Protein AF-A0A077EBC3-F1 (afdb_monomer_lite)

Sequence (87 aa):
MADIFVEMAIYDGALNINPQANMEGTSKYILQQHKITGTVFMDSYNYYLSQKQMESIFDSAEKKLMKKDPKLEAYIKKKNKGTEVPK

Organism: NCBI:txid1338011

Structure (mmCIF, N/CA/C/O backbone):
data_AF-A0A077EBC3-F1
#
_entry.id   AF-A0A077EBC3-F1
#
loop_
_atom_site.group_PDB
_atom_site.id
_atom_site.type_symbol
_atom_site.label_atom_id
_atom_site.label_alt_id
_atom_site.label_comp_id
_atom_site.label_asym_id
_atom_site.label_entity_id
_atom_site.label_seq_id
_atom_site.pdbx_PDB_ins_code
_atom_site.Cartn_x
_atom_site.Car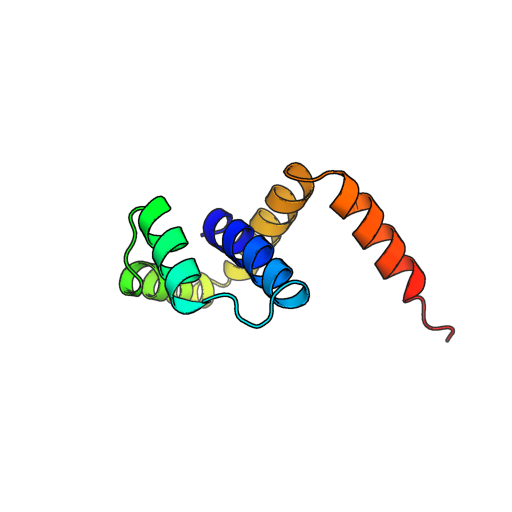tn_y
_atom_site.Cartn_z
_atom_site.occupancy
_atom_site.B_iso_or_equiv
_atom_site.auth_seq_id
_atom_site.auth_comp_id
_atom_site.auth_asym_id
_atom_site.auth_atom_id
_atom_site.pdbx_PDB_model_num
ATOM 1 N N . MET A 1 1 ? -6.360 -1.532 -0.401 1.00 91.38 1 MET A N 1
ATOM 2 C CA . MET A 1 1 ? -5.066 -1.654 0.308 1.00 91.38 1 MET A CA 1
ATOM 3 C C . MET A 1 1 ? -3.964 -2.186 -0.600 1.00 91.38 1 MET A C 1
ATOM 5 O O . MET A 1 1 ? -3.006 -1.464 -0.816 1.00 91.38 1 MET A O 1
ATOM 9 N N . ALA A 1 2 ? -4.102 -3.380 -1.194 1.00 95.56 2 ALA A N 1
ATOM 10 C CA . ALA A 1 2 ? -3.082 -3.917 -2.107 1.00 95.56 2 ALA A CA 1
ATOM 11 C C . ALA A 1 2 ? -2.713 -2.954 -3.259 1.00 95.56 2 ALA A C 1
ATOM 13 O O . ALA A 1 2 ? -1.536 -2.762 -3.526 1.00 95.56 2 ALA A O 1
ATOM 14 N N . ASP A 1 3 ? -3.691 -2.293 -3.892 1.00 93.75 3 ASP A N 1
ATOM 15 C CA . ASP A 1 3 ? -3.425 -1.312 -4.964 1.00 93.75 3 ASP A CA 1
ATOM 16 C C . ASP A 1 3 ? -2.635 -0.088 -4.479 1.00 93.75 3 ASP A C 1
ATOM 18 O O . ASP A 1 3 ? -1.728 0.372 -5.163 1.00 93.75 3 ASP A O 1
ATOM 22 N N . ILE A 1 4 ? -2.918 0.377 -3.259 1.00 94.69 4 ILE A N 1
ATOM 23 C CA . ILE A 1 4 ? -2.185 1.479 -2.626 1.00 94.69 4 ILE A CA 1
ATOM 24 C C . ILE A 1 4 ? -0.721 1.077 -2.415 1.00 94.69 4 ILE A C 1
ATOM 26 O O . ILE A 1 4 ? 0.170 1.851 -2.742 1.00 94.69 4 ILE A O 1
ATOM 30 N N . PHE A 1 5 ? -0.459 -0.151 -1.949 1.00 93.81 5 PHE A N 1
ATOM 31 C CA . PHE A 1 5 ? 0.908 -0.663 -1.809 1.00 93.81 5 PHE A CA 1
ATOM 32 C C . PHE A 1 5 ? 1.630 -0.823 -3.152 1.00 93.81 5 PHE A C 1
ATOM 34 O O . PHE A 1 5 ? 2.815 -0.515 -3.231 1.00 93.81 5 PHE A O 1
ATOM 41 N N . VAL A 1 6 ? 0.938 -1.250 -4.215 1.00 92.75 6 VAL A N 1
ATOM 42 C CA . VAL A 1 6 ? 1.516 -1.311 -5.571 1.00 92.75 6 VAL A CA 1
ATOM 43 C C . VAL A 1 6 ? 1.954 0.074 -6.037 1.00 92.75 6 VAL A C 1
ATOM 45 O O . VAL A 1 6 ? 3.066 0.236 -6.532 1.00 92.75 6 VAL A O 1
ATOM 48 N N . GLU A 1 7 ? 1.089 1.076 -5.891 1.00 91.12 7 GLU A N 1
ATOM 49 C CA . GLU A 1 7 ? 1.402 2.447 -6.296 1.00 91.12 7 GLU A CA 1
ATOM 50 C C . GLU A 1 7 ? 2.530 3.037 -5.447 1.00 91.12 7 GLU A C 1
ATOM 52 O O . GLU A 1 7 ? 3.485 3.576 -6.006 1.00 91.12 7 GLU A O 1
ATOM 57 N N . MET A 1 8 ? 2.483 2.859 -4.124 1.00 90.12 8 MET A N 1
ATOM 58 C CA . MET A 1 8 ? 3.554 3.291 -3.222 1.00 90.12 8 MET A CA 1
ATOM 59 C C . MET A 1 8 ? 4.897 2.646 -3.587 1.00 90.12 8 MET A C 1
ATOM 61 O O . MET A 1 8 ? 5.888 3.359 -3.669 1.00 90.12 8 MET A O 1
ATOM 65 N N . ALA A 1 9 ? 4.938 1.343 -3.885 1.00 87.06 9 ALA A N 1
ATOM 66 C CA . ALA A 1 9 ? 6.169 0.647 -4.268 1.00 87.06 9 ALA A CA 1
ATOM 67 C C . ALA A 1 9 ? 6.761 1.156 -5.596 1.00 87.06 9 ALA A C 1
ATOM 69 O O . ALA A 1 9 ? 7.978 1.269 -5.736 1.00 87.06 9 ALA A O 1
ATOM 70 N N . ILE A 1 10 ? 5.914 1.497 -6.573 1.00 85.06 10 ILE A N 1
ATOM 71 C CA . ILE A 1 10 ? 6.365 2.087 -7.843 1.00 85.06 10 ILE A CA 1
ATOM 72 C C . ILE A 1 10 ? 7.013 3.455 -7.600 1.00 85.06 10 ILE A C 1
ATOM 74 O O . ILE A 1 10 ? 8.062 3.754 -8.171 1.00 85.06 10 ILE A O 1
ATOM 78 N N . TYR A 1 11 ? 6.402 4.276 -6.746 1.00 82.94 11 TYR A N 1
ATOM 79 C CA . TYR A 1 11 ? 6.926 5.598 -6.414 1.00 82.94 11 TYR A CA 1
ATOM 80 C C . TYR A 1 11 ? 8.161 5.551 -5.511 1.00 82.94 11 TYR A C 1
ATOM 82 O O . TYR A 1 11 ? 9.072 6.352 -5.703 1.00 82.94 11 TYR A O 1
ATOM 90 N N . ASP A 1 12 ? 8.238 4.603 -4.580 1.00 79.56 12 ASP A N 1
ATOM 91 C CA . ASP A 1 12 ? 9.441 4.358 -3.780 1.00 79.56 12 ASP A CA 1
ATOM 92 C C . ASP A 1 12 ? 10.628 3.975 -4.673 1.00 79.56 12 ASP A C 1
ATOM 94 O O . ASP A 1 12 ? 11.717 4.537 -4.566 1.00 79.56 12 ASP A O 1
ATOM 98 N N . GLY A 1 13 ? 10.380 3.138 -5.686 1.00 71.69 13 GLY A N 1
ATOM 99 C CA . GLY A 1 13 ? 11.348 2.853 -6.742 1.00 71.69 13 GLY A CA 1
ATOM 100 C C . GLY A 1 13 ? 11.879 4.113 -7.441 1.00 71.69 13 GLY A C 1
ATOM 101 O O . GLY A 1 13 ? 13.065 4.168 -7.772 1.00 71.69 13 GLY A O 1
ATOM 102 N N . ALA A 1 14 ? 11.044 5.144 -7.609 1.00 71.50 14 ALA A N 1
ATOM 103 C CA . ALA A 1 14 ? 11.436 6.406 -8.229 1.00 71.50 14 ALA A CA 1
ATOM 104 C C . ALA A 1 14 ? 12.382 7.254 -7.358 1.00 71.50 14 ALA A C 1
ATOM 106 O O . ALA A 1 14 ? 13.134 8.044 -7.930 1.00 71.50 14 ALA A O 1
ATOM 107 N N . LEU A 1 15 ? 12.441 7.065 -6.029 1.00 68.25 15 LEU A N 1
ATOM 108 C CA . LEU A 1 15 ? 13.464 7.720 -5.190 1.00 68.25 15 LEU A CA 1
ATOM 109 C C . LEU A 1 15 ? 14.879 7.286 -5.546 1.00 68.25 15 LEU A C 1
ATOM 111 O O . LEU A 1 15 ? 15.805 8.089 -5.455 1.00 68.25 15 LEU A O 1
ATOM 115 N N . ASN A 1 16 ? 15.050 6.041 -5.997 1.00 72.38 16 ASN A N 1
ATOM 116 C CA . ASN A 1 16 ? 16.352 5.557 -6.458 1.00 72.38 16 ASN A CA 1
ATOM 117 C C . ASN A 1 16 ? 16.833 6.297 -7.717 1.00 72.38 16 ASN A C 1
ATOM 119 O O . ASN A 1 16 ? 18.020 6.277 -8.025 1.00 72.38 16 ASN A O 1
ATOM 123 N N . ILE A 1 17 ? 15.914 6.936 -8.449 1.00 74.94 17 ILE A N 1
ATOM 124 C CA . ILE A 1 17 ? 16.201 7.716 -9.656 1.00 74.94 17 ILE A CA 1
ATOM 125 C C . ILE A 1 17 ? 16.280 9.210 -9.316 1.00 74.94 17 ILE A C 1
ATOM 127 O O . ILE A 1 17 ? 17.172 9.906 -9.794 1.00 74.94 17 ILE A O 1
ATOM 131 N N . ASN A 1 18 ? 15.360 9.705 -8.483 1.00 76.12 18 ASN A N 1
ATOM 132 C CA . ASN A 1 18 ? 15.311 11.089 -8.029 1.00 76.12 18 ASN A CA 1
ATOM 133 C C . ASN A 1 18 ? 15.133 11.167 -6.499 1.00 76.12 18 ASN A C 1
ATOM 135 O O . ASN A 1 18 ? 13.999 11.187 -6.012 1.00 76.12 18 ASN A O 1
ATOM 139 N N . PRO A 1 19 ? 16.233 11.311 -5.741 1.00 77.69 19 PRO A N 1
ATOM 140 C CA . PRO A 1 19 ? 16.191 11.429 -4.282 1.00 77.69 19 PRO A CA 1
ATOM 141 C C . PRO A 1 19 ? 15.450 12.670 -3.762 1.00 77.69 19 PRO A C 1
ATOM 143 O O . PRO A 1 19 ? 15.088 12.714 -2.592 1.00 77.69 19 PRO A O 1
ATOM 146 N N . GLN A 1 20 ? 15.228 13.683 -4.608 1.00 79.19 20 GLN A N 1
ATOM 147 C CA . GLN A 1 20 ? 14.489 14.903 -4.257 1.00 79.19 20 GLN A CA 1
ATOM 148 C C . GLN A 1 20 ? 12.972 14.757 -4.466 1.00 79.19 20 GLN A C 1
ATOM 150 O O . GLN A 1 20 ? 12.234 15.737 -4.349 1.00 79.19 20 GLN A O 1
ATOM 155 N N . ALA A 1 21 ? 12.479 13.565 -4.826 1.00 77.00 21 ALA A N 1
ATOM 156 C CA . ALA A 1 21 ? 11.050 13.357 -5.018 1.00 77.00 21 ALA A CA 1
ATOM 157 C C . ALA A 1 21 ? 10.282 13.528 -3.694 1.00 77.00 21 ALA A C 1
ATOM 159 O O . ALA A 1 21 ? 10.640 12.979 -2.652 1.00 77.00 21 ALA A O 1
ATOM 160 N N . ASN A 1 22 ? 9.193 14.298 -3.746 1.00 80.62 22 ASN A N 1
ATOM 161 C CA . ASN A 1 22 ? 8.375 14.605 -2.577 1.00 80.62 22 ASN A CA 1
ATOM 162 C C . ASN A 1 22 ? 7.488 13.406 -2.190 1.00 80.62 22 ASN A C 1
ATOM 164 O O . ASN A 1 22 ? 6.396 13.211 -2.735 1.00 80.62 22 ASN A O 1
ATOM 168 N N . MET A 1 23 ? 7.960 12.622 -1.223 1.00 78.62 23 MET A N 1
ATOM 169 C CA . MET A 1 23 ? 7.270 11.447 -0.679 1.00 78.62 23 MET A CA 1
ATOM 170 C C . MET A 1 23 ? 5.938 11.773 0.007 1.00 78.62 23 MET A C 1
ATOM 172 O O . MET A 1 23 ? 4.959 11.037 -0.137 1.00 78.62 23 MET A O 1
ATOM 176 N N . GLU A 1 24 ? 5.860 12.899 0.713 1.00 83.00 24 GLU A N 1
ATOM 177 C CA . GLU A 1 24 ? 4.637 13.310 1.406 1.00 83.00 24 GLU A CA 1
ATOM 178 C C . GLU A 1 24 ? 3.538 13.694 0.404 1.00 83.00 24 GLU A C 1
ATOM 180 O O . GLU A 1 24 ? 2.405 13.222 0.488 1.00 83.00 24 GLU A O 1
ATOM 185 N N . GLY A 1 25 ? 3.889 14.483 -0.614 1.00 85.38 25 GLY A N 1
ATOM 186 C CA . GLY A 1 25 ? 2.976 14.830 -1.702 1.00 85.38 25 GLY A CA 1
ATOM 187 C C . GLY A 1 25 ? 2.510 13.600 -2.480 1.00 85.38 25 GLY A C 1
ATOM 188 O O . GLY A 1 25 ? 1.335 13.490 -2.823 1.00 85.38 25 GLY A O 1
ATOM 189 N N . THR A 1 26 ? 3.414 12.645 -2.698 1.00 85.69 26 THR A N 1
ATOM 190 C CA . THR A 1 26 ? 3.124 11.401 -3.418 1.00 85.69 26 THR A CA 1
ATOM 191 C C . THR A 1 26 ? 2.177 10.496 -2.637 1.00 85.69 26 THR A C 1
ATOM 193 O O . THR A 1 26 ? 1.159 10.060 -3.172 1.00 85.69 26 THR A O 1
ATOM 196 N N . SER A 1 27 ? 2.456 10.251 -1.356 1.00 87.31 27 SER A N 1
ATOM 197 C CA . SER A 1 27 ? 1.572 9.449 -0.505 1.00 87.31 27 SER A CA 1
ATOM 198 C C . SER A 1 27 ? 0.189 10.095 -0.377 1.00 87.31 27 SER A C 1
ATOM 200 O O . SER A 1 27 ? -0.821 9.414 -0.556 1.00 87.31 27 SER A O 1
ATOM 202 N N . LYS A 1 28 ? 0.116 11.420 -0.195 1.00 90.75 28 LYS A N 1
ATOM 203 C CA . LYS A 1 28 ? -1.153 12.164 -0.194 1.00 90.75 28 LYS A CA 1
ATOM 204 C C . LYS A 1 28 ? -1.910 12.025 -1.518 1.00 90.75 28 LYS A C 1
ATOM 206 O O . LYS A 1 28 ? -3.118 11.799 -1.495 1.00 90.75 28 LYS A O 1
ATOM 211 N N . TYR A 1 29 ? -1.217 12.134 -2.651 1.00 91.44 29 TYR A N 1
ATOM 212 C CA . TYR A 1 29 ? -1.814 11.982 -3.978 1.00 91.44 29 TYR A CA 1
ATOM 213 C C . TYR A 1 29 ? -2.407 10.583 -4.184 1.00 91.44 29 TYR A C 1
ATOM 215 O O . TYR A 1 29 ? -3.563 10.474 -4.590 1.00 91.44 29 TYR A O 1
ATOM 223 N N . ILE A 1 30 ? -1.664 9.525 -3.842 1.00 93.69 30 ILE A N 1
ATOM 224 C CA . ILE A 1 30 ? -2.142 8.135 -3.929 1.00 93.69 30 ILE A CA 1
ATOM 225 C C . ILE A 1 30 ? -3.423 7.972 -3.104 1.00 93.69 30 ILE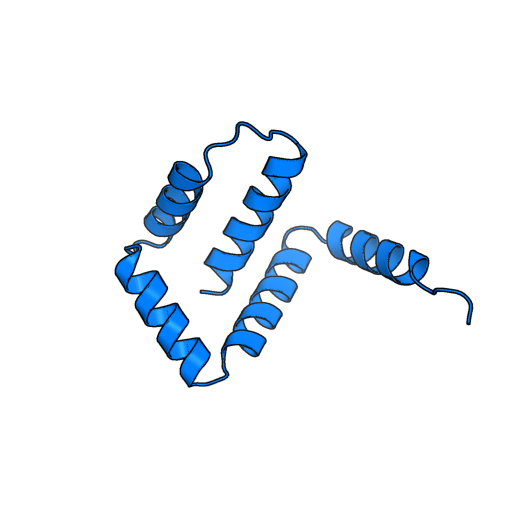 A C 1
ATOM 227 O O . ILE A 1 30 ? -4.449 7.530 -3.615 1.00 93.69 30 ILE A O 1
ATOM 231 N N . LEU A 1 31 ? -3.419 8.403 -1.840 1.00 94.75 31 LEU A N 1
ATOM 232 C CA . LEU A 1 31 ? -4.600 8.296 -0.976 1.00 94.75 31 LEU A CA 1
ATOM 233 C C . LEU A 1 31 ? -5.815 9.054 -1.546 1.00 94.75 31 LEU A C 1
ATOM 235 O O . LEU A 1 31 ? -6.935 8.541 -1.506 1.00 94.75 31 LEU A O 1
ATOM 239 N N . GLN A 1 32 ? -5.596 10.229 -2.148 1.00 94.75 32 GLN A N 1
ATOM 240 C CA . GLN A 1 32 ? -6.646 10.994 -2.827 1.00 94.75 32 GLN A CA 1
ATOM 241 C C . GLN A 1 32 ? -7.227 10.261 -4.044 1.00 94.75 32 GLN A C 1
ATOM 243 O O . GLN A 1 32 ? -8.447 10.269 -4.210 1.00 94.75 32 GLN A O 1
ATOM 248 N N . GLN A 1 33 ? -6.400 9.600 -4.865 1.00 94.94 33 GLN A N 1
ATOM 249 C CA . GLN A 1 33 ? -6.884 8.791 -5.997 1.00 94.94 33 GLN A CA 1
ATOM 250 C C . GLN A 1 33 ? -7.787 7.643 -5.530 1.00 94.94 33 GLN A C 1
ATOM 252 O O . GLN A 1 33 ? -8.802 7.343 -6.160 1.00 94.94 33 GLN A O 1
ATOM 257 N N . HIS A 1 34 ? -7.471 7.061 -4.372 1.00 95.12 34 HIS A N 1
ATOM 258 C CA . HIS A 1 34 ? -8.271 6.015 -3.731 1.00 95.12 34 HIS A CA 1
ATOM 259 C C . HIS A 1 34 ? -9.445 6.563 -2.899 1.00 95.12 34 HIS A C 1
ATOM 261 O O . HIS A 1 34 ? -10.184 5.781 -2.306 1.00 95.12 34 HIS A O 1
ATOM 267 N N . LYS A 1 35 ? -9.658 7.889 -2.878 1.00 95.81 35 LYS A N 1
ATOM 268 C CA . LYS A 1 35 ? -10.714 8.583 -2.116 1.00 95.81 35 LYS A CA 1
ATOM 269 C C . LYS A 1 35 ? -10.707 8.253 -0.618 1.00 95.81 35 LYS A C 1
ATOM 271 O O . LYS A 1 35 ? -11.763 8.173 0.008 1.00 95.81 35 LYS A O 1
ATOM 276 N N . ILE A 1 36 ? -9.522 8.080 -0.037 1.00 95.62 36 ILE A N 1
ATOM 277 C CA . ILE A 1 36 ? -9.344 7.795 1.390 1.00 95.62 36 ILE A CA 1
ATOM 278 C C . ILE A 1 36 ? -8.472 8.851 2.067 1.00 95.62 36 ILE A C 1
ATOM 280 O O . ILE A 1 36 ? -7.632 9.497 1.443 1.00 95.62 36 ILE A O 1
ATOM 284 N N . THR A 1 37 ? -8.669 9.024 3.371 1.00 95.44 37 THR A N 1
ATOM 285 C CA . THR A 1 37 ? -7.806 9.868 4.204 1.00 95.44 37 THR A CA 1
ATOM 286 C C . THR A 1 37 ? -6.645 9.052 4.772 1.00 95.44 37 THR A C 1
ATOM 288 O O . THR A 1 37 ? -6.707 7.822 4.837 1.00 95.44 37 THR A O 1
ATOM 291 N N . GLY A 1 38 ? -5.593 9.737 5.235 1.00 93.62 38 GLY A N 1
ATOM 292 C CA . GLY A 1 38 ? -4.483 9.086 5.942 1.00 93.62 38 GLY A CA 1
ATOM 293 C C . GLY A 1 38 ? -4.946 8.320 7.183 1.00 93.62 38 GLY A C 1
ATOM 294 O O . GLY A 1 38 ? -4.500 7.202 7.409 1.00 93.62 38 GLY A O 1
ATOM 295 N N . THR A 1 39 ? -5.909 8.867 7.930 1.00 96.38 39 THR A N 1
ATOM 296 C CA . THR A 1 39 ? -6.519 8.195 9.087 1.00 96.38 39 THR A CA 1
ATOM 297 C C . THR A 1 39 ? -7.191 6.883 8.687 1.00 96.38 39 THR A C 1
ATOM 299 O O . THR A 1 39 ? -6.865 5.844 9.245 1.00 96.38 39 THR A O 1
ATOM 302 N N . VAL A 1 40 ? -8.040 6.898 7.652 1.00 96.69 40 VAL A N 1
ATOM 303 C CA . VAL A 1 40 ? -8.738 5.692 7.166 1.00 96.69 40 VAL A CA 1
ATOM 304 C C . VAL A 1 40 ? -7.753 4.628 6.675 1.00 96.69 40 VAL A C 1
ATOM 306 O O . VAL A 1 40 ? -7.959 3.433 6.904 1.00 96.69 40 VAL A O 1
ATOM 309 N N . PHE A 1 41 ? -6.672 5.047 6.013 1.00 95.62 41 PHE A N 1
ATOM 310 C CA . PHE A 1 41 ? -5.593 4.142 5.629 1.00 95.62 41 PHE A CA 1
ATOM 311 C C . PHE A 1 41 ? -4.953 3.487 6.857 1.00 95.62 41 PHE A C 1
ATOM 313 O O . PHE A 1 41 ? -4.810 2.266 6.883 1.00 95.62 41 PHE A O 1
ATOM 320 N N . MET A 1 42 ? -4.615 4.274 7.879 1.00 96.31 42 MET A N 1
ATOM 321 C CA . MET A 1 42 ? -3.937 3.775 9.075 1.00 96.31 42 MET A CA 1
ATOM 322 C C . MET A 1 42 ? -4.828 2.870 9.926 1.00 96.31 42 MET A C 1
ATOM 324 O O . MET A 1 42 ? -4.372 1.826 10.392 1.00 96.31 42 MET A O 1
ATOM 328 N N . ASP A 1 43 ? -6.114 3.195 10.044 1.00 97.62 43 ASP A N 1
ATOM 329 C CA . ASP A 1 43 ? -7.106 2.340 10.700 1.00 97.62 43 ASP A CA 1
ATOM 330 C C . ASP A 1 43 ? -7.234 0.997 9.977 1.00 97.62 43 ASP A C 1
ATOM 332 O O . ASP A 1 43 ? -7.192 -0.065 10.599 1.00 97.62 43 ASP A O 1
ATOM 336 N N . SER A 1 44 ? -7.304 1.030 8.642 1.00 95.81 44 SER A N 1
ATOM 337 C CA . SER A 1 44 ? -7.345 -0.182 7.820 1.00 95.81 44 SER A CA 1
ATOM 338 C C . SER A 1 44 ? -6.061 -1.002 7.961 1.00 95.81 44 SER A C 1
ATOM 340 O O . SER A 1 44 ? -6.117 -2.224 8.074 1.00 95.81 44 SER A O 1
ATOM 342 N N . TYR A 1 45 ? -4.897 -0.348 7.968 1.00 95.81 45 TYR A N 1
ATOM 343 C CA . TYR A 1 45 ? -3.606 -1.005 8.156 1.00 95.81 45 TYR A CA 1
ATOM 344 C C . TYR A 1 45 ? -3.554 -1.739 9.501 1.00 95.81 45 TYR A C 1
ATOM 346 O O . TYR A 1 45 ? -3.270 -2.936 9.539 1.00 95.81 45 TYR A O 1
ATOM 354 N N . ASN A 1 46 ? -3.915 -1.053 10.588 1.00 97.12 46 ASN A N 1
ATOM 355 C CA . ASN A 1 46 ? -3.966 -1.630 11.930 1.00 97.12 46 ASN A CA 1
ATOM 356 C C . ASN A 1 46 ? -4.974 -2.784 12.021 1.00 97.12 46 ASN A C 1
ATOM 358 O O . ASN A 1 46 ? -4.670 -3.824 12.608 1.00 97.12 46 ASN A O 1
ATOM 362 N N . TYR A 1 47 ? -6.144 -2.638 11.392 1.00 97.31 47 TYR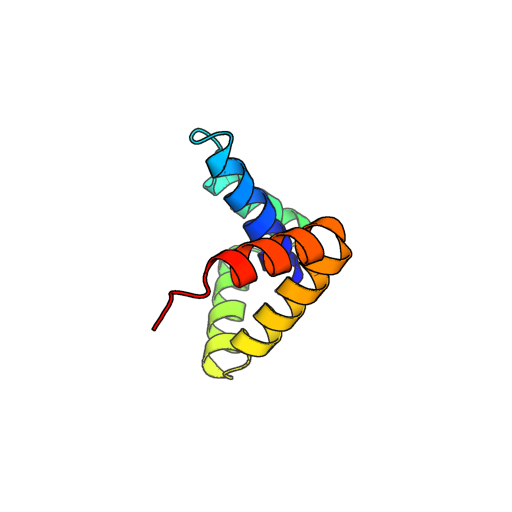 A N 1
ATOM 363 C CA . TYR A 1 47 ? -7.142 -3.699 11.301 1.00 97.31 47 TYR A CA 1
ATOM 364 C C . TYR A 1 47 ? -6.559 -4.955 10.641 1.00 97.31 47 TYR A C 1
ATOM 366 O O . TYR A 1 47 ? -6.509 -6.009 11.276 1.00 97.31 47 TYR A O 1
ATOM 374 N N . TYR A 1 48 ? -6.029 -4.855 9.419 1.00 96.44 48 TYR A N 1
ATOM 375 C CA . TYR A 1 48 ? -5.485 -6.017 8.706 1.00 96.44 48 TYR A CA 1
ATOM 376 C C . TYR A 1 48 ? -4.246 -6.617 9.377 1.00 96.44 48 TYR A C 1
ATOM 378 O O . TYR A 1 48 ? -4.024 -7.827 9.284 1.00 96.44 48 TYR A O 1
ATOM 386 N N . LEU A 1 49 ? -3.460 -5.800 10.084 1.00 95.62 49 LEU A N 1
ATOM 387 C CA . LEU A 1 49 ? -2.343 -6.273 10.894 1.00 95.62 49 LEU A CA 1
ATOM 388 C C . LEU A 1 49 ? -2.845 -7.128 12.067 1.00 95.62 49 LEU A C 1
ATOM 390 O O . LEU A 1 49 ? -2.363 -8.244 12.258 1.00 95.62 49 LEU A O 1
ATOM 394 N N . SER A 1 50 ? -3.864 -6.656 12.795 1.00 96.88 50 SER A N 1
ATOM 395 C CA . SER A 1 50 ? -4.478 -7.396 13.910 1.00 96.88 50 SER A CA 1
ATOM 396 C C . SER A 1 50 ? -5.089 -8.732 13.474 1.00 96.88 50 SER A C 1
ATOM 398 O O . SER A 1 50 ? -5.023 -9.717 14.206 1.00 96.88 50 SER A O 1
ATOM 400 N N . GLN A 1 51 ? -5.634 -8.784 12.255 1.00 96.81 51 GLN A N 1
ATOM 401 C CA . GLN A 1 51 ? -6.248 -9.981 11.682 1.00 96.81 51 GLN A CA 1
ATOM 402 C C . GLN A 1 51 ? -5.229 -10.938 11.046 1.00 96.81 51 GLN A C 1
ATOM 404 O O . GLN A 1 51 ? -5.623 -11.965 10.500 1.00 96.81 51 GLN A O 1
ATOM 409 N N . LYS A 1 52 ? -3.926 -10.613 11.075 1.00 95.19 52 LYS A N 1
ATOM 410 C CA . LYS A 1 52 ? -2.867 -11.353 10.362 1.00 95.19 52 LYS A CA 1
ATOM 411 C C . LYS A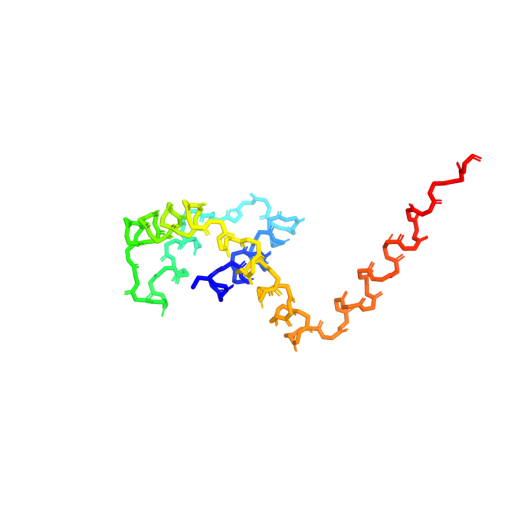 1 52 ? -3.142 -11.500 8.857 1.00 95.19 52 LYS A C 1
ATOM 413 O O . LYS A 1 52 ? -2.694 -12.445 8.222 1.00 95.19 52 LYS A O 1
ATOM 418 N N . GLN A 1 53 ? -3.870 -10.550 8.272 1.00 95.94 53 GLN A N 1
ATOM 419 C CA . GLN A 1 53 ? -4.225 -10.546 6.849 1.00 95.94 53 GLN A CA 1
ATOM 420 C C . GLN A 1 53 ? -3.221 -9.767 5.996 1.00 95.94 53 GLN A C 1
ATOM 422 O O . GLN A 1 53 ? -3.315 -9.785 4.768 1.00 95.94 53 GLN A O 1
ATOM 427 N N . MET A 1 54 ? -2.254 -9.093 6.624 1.00 95.00 54 MET A N 1
ATOM 428 C CA . MET A 1 54 ? -1.302 -8.237 5.919 1.00 95.00 54 MET A CA 1
ATOM 429 C C . MET A 1 54 ? -0.459 -9.005 4.891 1.00 95.00 54 MET A C 1
ATOM 431 O O . MET A 1 54 ? -0.258 -8.511 3.787 1.00 95.00 54 MET A O 1
ATOM 435 N N . GLU A 1 55 ? -0.053 -10.237 5.205 1.00 95.06 55 GLU A N 1
ATOM 436 C CA . GLU A 1 55 ? 0.680 -11.112 4.279 1.00 95.06 55 GLU A CA 1
ATOM 437 C C . GLU A 1 55 ? -0.105 -11.335 2.977 1.00 95.06 55 GLU A C 1
ATOM 439 O O . GLU A 1 55 ? 0.389 -11.052 1.892 1.00 95.06 55 GLU A O 1
ATOM 444 N N . SER A 1 56 ? -1.392 -11.686 3.077 1.00 96.12 56 SER A N 1
ATOM 445 C CA . SER A 1 56 ? -2.248 -11.882 1.897 1.00 96.12 56 SER A CA 1
ATOM 446 C C . SER A 1 56 ? -2.442 -10.608 1.057 1.00 96.12 56 SER A C 1
ATOM 448 O O . SER A 1 56 ? -2.617 -10.669 -0.166 1.00 96.12 56 SER A O 1
ATOM 450 N N . ILE A 1 57 ? -2.403 -9.435 1.702 1.00 96.44 57 ILE A N 1
ATOM 451 C CA . ILE A 1 57 ? -2.478 -8.135 1.029 1.00 96.44 57 ILE A CA 1
ATOM 452 C C . ILE A 1 57 ? -1.181 -7.866 0.267 1.00 96.44 57 ILE A C 1
ATOM 454 O O . ILE A 1 57 ? -1.250 -7.401 -0.874 1.00 96.44 57 ILE A O 1
ATOM 458 N N . PHE A 1 58 ? -0.027 -8.184 0.856 1.00 94.31 58 PHE A N 1
ATOM 459 C CA . PHE A 1 58 ? 1.271 -8.066 0.197 1.00 94.31 58 PHE A CA 1
ATOM 460 C C . PHE A 1 58 ? 1.413 -9.041 -0.971 1.00 94.31 58 PHE A C 1
ATOM 462 O O . PHE A 1 58 ? 1.756 -8.597 -2.064 1.00 94.31 58 PHE A O 1
ATOM 469 N N . ASP A 1 59 ? 1.009 -10.301 -0.816 1.00 95.06 59 ASP A N 1
ATOM 470 C CA . ASP A 1 59 ? 0.974 -11.274 -1.917 1.00 95.06 59 ASP A CA 1
ATOM 471 C C . ASP A 1 59 ? 0.106 -10.783 -3.081 1.00 95.06 59 ASP A C 1
ATOM 473 O O . ASP A 1 59 ? 0.426 -10.942 -4.263 1.00 95.06 59 ASP A O 1
ATOM 477 N N . SER A 1 60 ? -1.039 -10.181 -2.752 1.00 96.19 60 SER A N 1
ATOM 478 C CA . SER A 1 60 ? -1.941 -9.606 -3.747 1.00 96.19 60 SER A CA 1
ATOM 479 C C . SER A 1 60 ? -1.312 -8.402 -4.447 1.00 96.19 60 SER A C 1
ATOM 481 O O . SER A 1 60 ? -1.489 -8.243 -5.657 1.00 96.19 60 SER A O 1
ATOM 483 N N . ALA A 1 61 ? -0.579 -7.563 -3.713 1.00 94.38 61 ALA A N 1
ATOM 484 C CA . ALA A 1 61 ? 0.142 -6.425 -4.267 1.00 94.38 61 ALA A CA 1
ATOM 485 C C . ALA A 1 61 ? 1.275 -6.886 -5.197 1.00 94.38 61 ALA A C 1
ATOM 487 O O . ALA A 1 61 ? 1.344 -6.425 -6.334 1.00 94.38 61 ALA A O 1
ATOM 488 N N . GLU A 1 62 ? 2.093 -7.855 -4.783 1.00 90.94 62 GLU A N 1
ATOM 489 C CA . GLU A 1 62 ? 3.170 -8.419 -5.603 1.00 90.94 62 GLU A CA 1
ATOM 490 C C . GLU A 1 62 ? 2.626 -8.998 -6.916 1.00 90.94 62 GLU A C 1
ATOM 492 O O . GLU A 1 62 ? 3.079 -8.624 -8.001 1.00 90.94 62 GLU A O 1
ATOM 497 N N . LYS A 1 63 ? 1.569 -9.819 -6.848 1.00 91.81 63 LYS A N 1
ATOM 498 C CA . LYS A 1 63 ? 0.909 -10.374 -8.043 1.00 91.81 63 LYS A CA 1
ATOM 499 C C . LYS A 1 63 ? 0.385 -9.284 -8.977 1.00 91.81 63 LYS A C 1
ATOM 501 O O . LYS A 1 63 ? 0.466 -9.426 -10.197 1.00 91.81 63 LYS A O 1
ATOM 506 N N . LYS A 1 64 ? -0.184 -8.204 -8.434 1.00 92.00 64 LYS A N 1
ATOM 507 C CA . LYS A 1 64 ? -0.665 -7.063 -9.229 1.00 92.00 64 LYS A CA 1
ATOM 508 C C . LYS A 1 64 ? 0.487 -6.291 -9.870 1.00 92.00 64 LYS A C 1
ATOM 510 O O . LYS A 1 64 ? 0.388 -5.935 -11.042 1.00 92.00 64 LYS A O 1
ATOM 515 N N . LEU A 1 65 ? 1.577 -6.077 -9.139 1.00 87.88 65 LEU A N 1
ATOM 516 C CA . LEU A 1 65 ? 2.769 -5.402 -9.640 1.00 87.88 65 LEU A CA 1
ATOM 517 C C . LEU A 1 65 ? 3.422 -6.197 -10.783 1.00 87.88 65 LEU A C 1
ATOM 519 O O . LEU A 1 65 ? 3.692 -5.625 -11.837 1.00 87.88 65 LEU A O 1
ATOM 523 N N . MET A 1 66 ? 3.568 -7.518 -10.633 1.00 87.12 66 MET A N 1
ATOM 524 C CA . MET A 1 66 ? 4.080 -8.408 -11.689 1.00 87.12 66 MET A CA 1
ATOM 525 C C . MET A 1 66 ? 3.215 -8.385 -12.956 1.00 87.12 66 MET A C 1
ATOM 527 O O . MET A 1 66 ? 3.739 -8.406 -14.065 1.00 87.12 66 MET A O 1
ATOM 531 N N . LYS A 1 67 ? 1.884 -8.297 -12.814 1.00 86.81 67 LYS A N 1
ATOM 532 C CA . LYS A 1 67 ? 0.974 -8.146 -13.964 1.00 86.81 67 LYS A CA 1
ATOM 533 C C . LYS A 1 67 ? 1.137 -6.805 -14.681 1.00 86.81 67 LYS A C 1
ATOM 535 O O . LYS A 1 67 ? 0.880 -6.735 -15.879 1.00 86.81 67 LYS A O 1
ATOM 540 N N . LYS A 1 68 ? 1.514 -5.746 -13.957 1.00 84.06 68 LYS A N 1
ATOM 541 C CA . LYS A 1 68 ? 1.660 -4.392 -14.507 1.00 84.06 68 LYS A CA 1
ATOM 542 C C . LYS A 1 68 ? 2.931 -4.241 -15.344 1.00 84.06 68 LYS A C 1
ATOM 544 O O . LYS A 1 68 ? 2.903 -3.530 -16.343 1.00 84.06 68 LYS A O 1
ATOM 549 N N . ASP A 1 69 ? 4.010 -4.928 -14.972 1.00 79.25 69 ASP A N 1
ATOM 550 C CA . ASP A 1 69 ? 5.217 -5.039 -15.793 1.00 79.25 69 ASP A CA 1
ATOM 551 C C . ASP A 1 69 ? 5.743 -6.488 -15.800 1.00 79.25 69 ASP A C 1
ATOM 553 O O . ASP A 1 69 ? 6.466 -6.896 -14.890 1.00 79.25 69 ASP A O 1
ATOM 557 N N . PRO A 1 70 ? 5.439 -7.269 -16.853 1.00 74.88 70 PRO A N 1
ATOM 558 C CA . PRO A 1 70 ? 5.907 -8.649 -16.991 1.00 74.88 70 PRO A CA 1
ATOM 559 C C . PRO A 1 70 ? 7.438 -8.795 -16.995 1.00 74.88 70 PRO A C 1
ATOM 561 O O . PRO A 1 70 ? 7.959 -9.876 -16.715 1.00 74.88 70 PRO A O 1
ATOM 564 N N . LYS A 1 71 ? 8.192 -7.725 -17.300 1.00 77.69 71 LYS A N 1
ATOM 565 C CA . LYS A 1 71 ? 9.661 -7.753 -17.246 1.00 77.69 71 LYS A CA 1
ATOM 566 C C . LYS A 1 71 ? 10.177 -7.758 -15.806 1.00 77.69 71 LYS A C 1
ATOM 568 O O . LYS A 1 71 ? 11.283 -8.256 -15.586 1.00 77.69 71 LYS A O 1
ATOM 573 N N . LEU A 1 72 ? 9.386 -7.287 -14.833 1.00 74.81 72 LEU A N 1
ATOM 574 C CA . LEU A 1 72 ? 9.724 -7.375 -13.407 1.00 74.81 72 LEU A CA 1
ATOM 575 C C . LEU A 1 72 ? 9.880 -8.825 -12.969 1.00 74.81 72 LEU A C 1
ATOM 577 O O . LEU A 1 72 ? 10.822 -9.136 -12.249 1.00 74.81 72 LEU A O 1
ATOM 581 N N . GLU A 1 73 ? 9.014 -9.728 -13.428 1.00 70.69 73 GLU A N 1
ATOM 582 C CA . GLU A 1 73 ? 9.081 -11.135 -13.029 1.00 70.69 73 GLU A CA 1
ATOM 583 C C . GLU A 1 73 ? 10.403 -11.777 -13.481 1.00 70.69 73 GLU A C 1
ATOM 585 O O . GLU A 1 73 ? 11.091 -12.438 -12.699 1.00 70.69 73 GLU A O 1
ATOM 590 N N . ALA A 1 74 ? 10.809 -11.522 -14.728 1.00 71.31 74 ALA A N 1
ATOM 591 C CA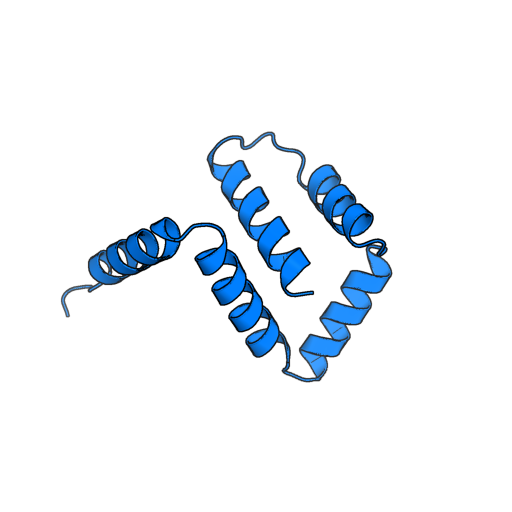 . ALA A 1 74 ? 12.087 -11.985 -15.261 1.00 71.31 74 ALA A CA 1
ATOM 592 C C . ALA A 1 74 ? 13.284 -11.338 -14.541 1.00 71.31 74 ALA A C 1
ATOM 594 O O . ALA A 1 74 ? 14.279 -12.014 -14.265 1.00 71.31 74 ALA A O 1
ATOM 595 N N . TYR A 1 75 ? 13.188 -10.049 -14.204 1.00 72.44 75 TYR A N 1
ATOM 596 C CA . TYR A 1 75 ? 14.220 -9.317 -13.473 1.00 72.44 75 TYR A CA 1
ATOM 597 C C . TYR A 1 75 ? 14.396 -9.831 -12.035 1.00 72.44 75 TYR A C 1
ATOM 599 O O . TYR A 1 75 ? 15.521 -10.123 -11.631 1.00 72.44 75 TYR A O 1
ATOM 607 N N . ILE A 1 76 ? 13.302 -10.021 -11.289 1.00 73.44 76 ILE A N 1
ATOM 608 C CA . ILE A 1 76 ? 13.304 -10.569 -9.924 1.00 73.44 76 ILE A CA 1
ATOM 609 C C . ILE A 1 76 ? 13.870 -11.991 -9.934 1.00 73.44 76 ILE A C 1
ATOM 611 O O . ILE A 1 76 ? 14.786 -12.294 -9.172 1.00 73.44 76 ILE A O 1
ATOM 615 N N . LYS A 1 77 ? 13.411 -12.851 -10.856 1.00 71.44 77 LYS A N 1
ATOM 616 C CA . LYS A 1 77 ? 13.948 -14.214 -11.014 1.00 71.44 77 L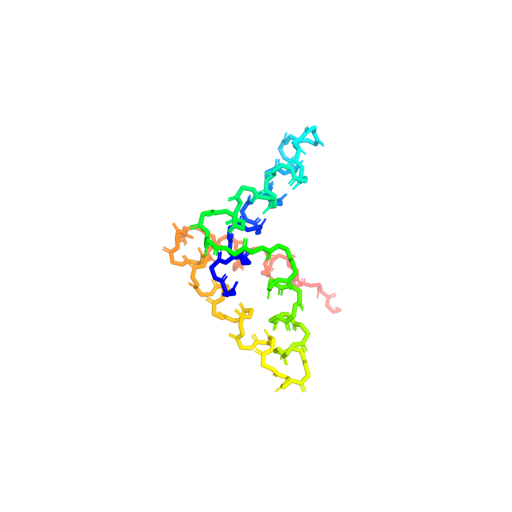YS A CA 1
ATOM 617 C C . LYS A 1 77 ? 15.448 -14.213 -11.314 1.00 71.44 77 LYS A C 1
ATOM 619 O O . LYS A 1 77 ? 16.171 -15.049 -10.782 1.00 71.44 77 LYS A O 1
ATOM 624 N N . LYS A 1 78 ? 15.935 -13.285 -12.145 1.00 72.12 78 LYS A N 1
ATOM 625 C CA . LYS A 1 78 ? 17.367 -13.145 -12.452 1.00 72.12 78 LYS A CA 1
ATOM 626 C C . LYS A 1 78 ? 18.168 -12.638 -11.249 1.00 72.12 78 LYS A C 1
ATOM 628 O O . LYS A 1 78 ? 19.251 -13.157 -10.997 1.00 72.12 78 LYS A O 1
ATOM 633 N N . LYS A 1 79 ? 17.638 -11.670 -10.495 1.00 70.06 79 LYS A N 1
ATOM 634 C CA . LYS A 1 79 ? 18.266 -11.133 -9.279 1.00 70.06 79 LYS A CA 1
ATOM 635 C C . LYS A 1 79 ? 18.369 -12.197 -8.182 1.00 70.06 79 LYS A C 1
ATOM 637 O O . LYS A 1 79 ? 19.447 -12.379 -7.633 1.00 70.06 79 LYS A O 1
ATOM 642 N N . ASN A 1 80 ? 17.298 -12.956 -7.949 1.00 66.25 80 ASN A N 1
ATOM 643 C CA . ASN A 1 80 ? 17.251 -14.003 -6.922 1.00 66.25 80 ASN A CA 1
ATOM 644 C C . ASN A 1 80 ? 18.153 -15.205 -7.254 1.00 66.25 80 ASN A C 1
ATOM 646 O O . ASN A 1 80 ? 18.690 -15.838 -6.351 1.00 66.25 80 ASN A O 1
ATOM 650 N N . LYS A 1 81 ? 18.372 -15.492 -8.545 1.00 60.66 81 LYS A N 1
ATOM 651 C CA . LYS A 1 81 ? 19.368 -16.480 -8.997 1.00 60.66 81 LYS A CA 1
ATOM 652 C C . LYS A 1 81 ? 20.814 -15.999 -8.829 1.00 60.66 81 LYS A C 1
ATOM 654 O O . LYS A 1 81 ? 21.706 -16.817 -8.668 1.00 60.66 81 LYS A O 1
ATOM 659 N N . GLY A 1 82 ? 21.055 -14.686 -8.855 1.00 54.56 82 GLY A N 1
ATOM 660 C CA . GLY A 1 82 ? 22.372 -14.099 -8.571 1.00 54.56 82 GLY A CA 1
ATOM 661 C C . GLY A 1 82 ? 22.739 -14.084 -7.083 1.00 54.56 82 GLY A C 1
ATOM 662 O O . GLY A 1 82 ? 23.887 -13.821 -6.745 1.00 54.56 82 GLY A O 1
ATOM 663 N N . THR A 1 83 ? 21.776 -14.373 -6.204 1.00 48.44 83 THR A N 1
ATOM 664 C CA . THR A 1 83 ? 21.946 -14.506 -4.750 1.00 48.44 83 THR A CA 1
ATOM 665 C C . THR A 1 83 ? 21.931 -15.967 -4.284 1.00 48.44 83 THR A C 1
ATOM 667 O O . THR A 1 83 ? 21.619 -16.235 -3.126 1.00 48.44 83 THR A O 1
ATOM 670 N N . GLU A 1 84 ? 22.277 -16.930 -5.145 1.00 45.66 84 GLU A N 1
ATOM 671 C CA . GLU A 1 84 ? 22.808 -18.209 -4.661 1.00 45.66 84 GLU A CA 1
ATOM 672 C C . GLU A 1 84 ? 24.217 -17.941 -4.121 1.00 45.66 84 GLU A C 1
ATOM 674 O O . GLU A 1 84 ? 25.212 -17.980 -4.842 1.00 45.66 84 GLU A O 1
ATOM 679 N N . VAL A 1 85 ? 24.292 -17.574 -2.841 1.00 43.47 85 VAL A N 1
ATOM 680 C CA . VAL A 1 85 ? 25.555 -17.548 -2.100 1.00 43.47 85 VAL A CA 1
ATOM 681 C C . VAL A 1 85 ? 26.125 -18.973 -2.160 1.00 43.47 85 VAL A C 1
ATOM 683 O O . VAL A 1 85 ? 25.420 -19.898 -1.742 1.00 43.47 85 VAL A O 1
ATOM 686 N N . PRO A 1 86 ? 27.345 -19.195 -2.686 1.00 42.03 86 PRO A N 1
ATOM 687 C CA . PRO A 1 86 ? 27.984 -20.500 -2.590 1.00 42.03 86 PRO A CA 1
ATOM 688 C C . PRO A 1 86 ? 28.100 -20.855 -1.105 1.00 42.03 86 PRO A C 1
ATOM 690 O O . PRO A 1 86 ? 28.584 -20.037 -0.321 1.00 42.03 86 PRO A O 1
ATOM 693 N N . LYS A 1 87 ? 27.587 -22.030 -0.727 1.00 38.47 87 LYS A N 1
ATOM 694 C CA . LYS A 1 87 ? 27.785 -22.606 0.609 1.00 38.47 87 LYS A CA 1
ATOM 695 C C . LYS A 1 87 ? 29.258 -22.872 0.885 1.00 38.47 87 LYS A C 1
ATOM 697 O O . LYS A 1 87 ? 29.954 -23.291 -0.067 1.00 38.47 87 LYS A O 1
#

Foldseek 3Di:
DLVLVLQLVVVVVCCVVPVPDDSVVSNCVSCVVVVHDPVRVVVVVVVCVVVVNVVVSPVSNVVVNCVVPVVVVVVVVVVVVVPPDPD

Radius of gyration: 15.45 Å; chains: 1; bounding box: 39×38×31 Å

Secondary structure (DSSP, 8-state):
-HHHHHHHHHHHHHHTT-TT--HHHHHHHHHHHTT--HHHHHHHHHHHHHTT-HHHHHHHHHHHHHHH-HHHHHHHHHHHHTT----

pLDDT: mean 84.13, std 14.24, range [38.47, 97.62]

InterPro domains:
  IPR025381 Domain of unknown function DUF4296 [PF14129] (1-68)